Protein AF-A0A959DFP2-F1 (afdb_monomer_lite)

Secondary structure (DSSP, 8-state):
-EEE-SSTT-EEE-----GGGHHHHHHHHHHTT--S------S----

Structure (mmCIF, N/CA/C/O backbone):
data_AF-A0A959DFP2-F1
#
_entry.id   AF-A0A959DFP2-F1
#
loop_
_atom_site.group_PDB
_atom_site.id
_atom_site.type_symbol
_atom_site.label_atom_id
_atom_site.label_alt_id
_atom_site.label_comp_id
_atom_site.label_asym_id
_atom_site.label_entity_id
_atom_site.label_seq_id
_atom_site.pdbx_PDB_ins_code
_atom_site.Cartn_x
_atom_site.Cartn_y
_atom_site.Cartn_z
_atom_site.occupancy
_atom_site.B_iso_or_equiv
_atom_site.auth_seq_id
_atom_site.auth_comp_id
_atom_site.auth_asym_id
_atom_site.auth_atom_id
_atom_site.pdbx_PDB_model_num
ATOM 1 N N . THR A 1 1 ? -1.338 8.504 -2.723 1.00 87.62 1 THR A N 1
ATOM 2 C CA . THR A 1 1 ? -0.576 9.318 -3.686 1.00 87.62 1 THR A CA 1
ATOM 3 C C . THR A 1 1 ? 0.245 8.405 -4.573 1.00 87.62 1 THR A C 1
ATOM 5 O O . THR A 1 1 ? 0.549 7.289 -4.163 1.00 87.62 1 THR A O 1
ATOM 8 N N . VAL A 1 2 ? 0.564 8.853 -5.788 1.00 90.56 2 VAL A N 1
ATOM 9 C CA . VAL A 1 2 ? 1.380 8.108 -6.757 1.00 90.56 2 VAL A CA 1
ATOM 10 C C . VAL A 1 2 ? 2.532 9.009 -7.180 1.00 90.56 2 VAL A C 1
ATOM 12 O O . VAL A 1 2 ? 2.295 10.175 -7.500 1.00 90.56 2 VAL A O 1
ATOM 15 N N . MET A 1 3 ? 3.760 8.497 -7.154 1.00 90.19 3 MET A N 1
ATOM 16 C CA . MET A 1 3 ? 4.946 9.231 -7.595 1.00 90.19 3 MET A CA 1
ATOM 17 C C . MET A 1 3 ? 5.782 8.359 -8.538 1.00 90.19 3 MET A C 1
ATOM 19 O O . MET A 1 3 ? 5.934 7.164 -8.283 1.00 90.19 3 MET A O 1
ATOM 23 N N . PRO A 1 4 ? 6.332 8.916 -9.628 1.00 88.69 4 PRO A N 1
ATOM 24 C CA . PRO A 1 4 ? 7.247 8.175 -10.485 1.00 88.69 4 PRO A CA 1
ATOM 25 C C . PRO A 1 4 ? 8.549 7.881 -9.730 1.00 88.69 4 PRO A C 1
ATOM 27 O O . PRO A 1 4 ? 9.071 8.742 -9.020 1.00 88.69 4 PRO A O 1
ATOM 30 N N . LEU A 1 5 ? 9.078 6.669 -9.894 1.00 89.38 5 LEU A N 1
ATOM 31 C CA . LEU A 1 5 ? 10.388 6.303 -9.359 1.00 89.38 5 LEU A CA 1
ATOM 32 C C . LEU A 1 5 ? 11.499 6.618 -10.369 1.00 89.38 5 LEU A C 1
ATOM 34 O O . LEU A 1 5 ? 11.245 6.886 -11.542 1.00 89.38 5 LEU A O 1
ATOM 38 N N . ALA A 1 6 ? 12.747 6.596 -9.895 1.00 86.75 6 ALA A N 1
ATOM 39 C CA . ALA A 1 6 ? 13.919 6.835 -10.740 1.00 86.75 6 ALA A CA 1
ATOM 40 C C . ALA A 1 6 ? 14.061 5.784 -11.856 1.00 86.75 6 ALA A C 1
ATOM 42 O O . ALA A 1 6 ? 14.587 6.079 -12.929 1.00 86.75 6 ALA A O 1
ATOM 43 N N . GLU A 1 7 ? 13.579 4.564 -11.612 1.00 89.25 7 GLU A N 1
ATOM 44 C CA . GLU A 1 7 ? 13.557 3.498 -12.604 1.00 89.25 7 GLU A CA 1
ATOM 45 C C . GLU A 1 7 ? 12.349 3.639 -13.538 1.00 89.25 7 GLU A C 1
ATOM 47 O O . GLU A 1 7 ? 11.198 3.765 -13.112 1.00 89.25 7 GLU A O 1
ATOM 52 N N . LYS A 1 8 ? 12.608 3.612 -14.847 1.00 88.50 8 LYS A N 1
ATOM 53 C CA . LYS A 1 8 ? 11.568 3.773 -15.865 1.00 88.50 8 LYS A CA 1
ATOM 54 C C . LYS A 1 8 ? 10.544 2.639 -15.768 1.00 88.50 8 LYS A C 1
ATOM 56 O O . LYS A 1 8 ? 10.905 1.471 -15.820 1.00 88.50 8 LYS A O 1
ATOM 61 N N . GLY A 1 9 ? 9.264 3.004 -15.720 1.00 87.62 9 GLY A N 1
ATOM 62 C CA . GLY A 1 9 ? 8.155 2.048 -15.618 1.00 87.62 9 GLY A CA 1
ATOM 63 C C . GLY A 1 9 ? 7.739 1.731 -14.182 1.00 87.62 9 GLY A C 1
ATOM 64 O O . GLY A 1 9 ? 6.712 1.091 -13.990 1.00 87.62 9 GLY A O 1
ATOM 65 N N . TRP A 1 10 ? 8.470 2.236 -13.186 1.00 90.56 10 TRP A N 1
ATOM 66 C CA . TRP A 1 10 ? 8.128 2.082 -11.781 1.00 90.56 10 TRP A CA 1
ATOM 67 C C . TRP A 1 10 ? 7.429 3.31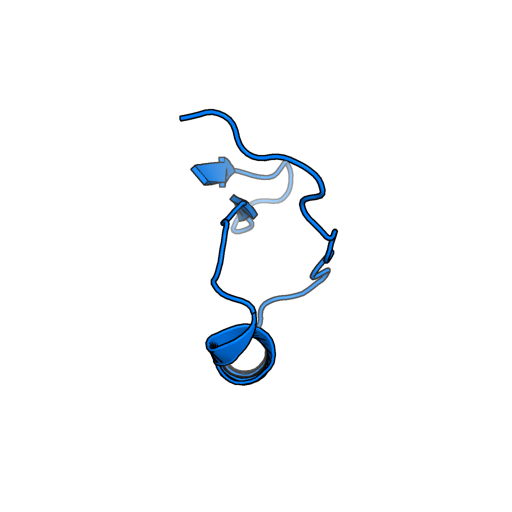5 -11.216 1.00 90.56 10 TRP A C 1
ATOM 69 O O . TRP A 1 10 ? 7.681 4.460 -11.601 1.00 90.56 10 TRP A O 1
ATOM 79 N N . SER A 1 11 ? 6.542 3.085 -10.257 1.00 91.88 11 SER A N 1
ATOM 80 C CA . SER A 1 11 ? 5.892 4.138 -9.483 1.00 91.88 11 SER A CA 1
ATOM 81 C C . SER A 1 11 ? 5.768 3.698 -8.033 1.00 91.88 11 SER A C 1
ATOM 83 O O . SER A 1 11 ? 5.481 2.533 -7.761 1.00 91.88 11 SER A O 1
ATOM 85 N N . SER A 1 12 ? 5.982 4.625 -7.103 1.00 92.06 12 SER A N 1
ATOM 86 C CA . SER A 1 12 ? 5.661 4.415 -5.699 1.00 92.06 12 SER A CA 1
ATOM 87 C C . SER A 1 12 ? 4.218 4.824 -5.442 1.00 92.06 12 SER A C 1
ATOM 89 O O . SER A 1 12 ? 3.726 5.836 -5.953 1.00 92.06 12 SER A O 1
ATOM 91 N N . ILE A 1 13 ? 3.529 4.019 -4.641 1.00 92.19 13 ILE A N 1
ATOM 92 C CA . ILE A 1 13 ? 2.158 4.276 -4.219 1.00 92.19 13 ILE A CA 1
ATOM 93 C C . ILE A 1 13 ? 2.156 4.348 -2.699 1.00 92.19 13 ILE A C 1
ATOM 95 O O . ILE A 1 13 ? 2.637 3.443 -2.025 1.00 92.19 13 ILE A O 1
ATOM 99 N N . HIS A 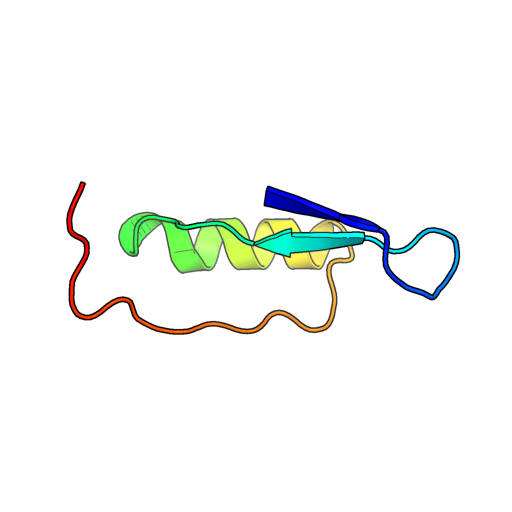1 14 ? 1.596 5.428 -2.164 1.00 91.75 14 HIS A N 1
ATOM 100 C CA . HIS A 1 14 ? 1.355 5.585 -0.734 1.00 91.75 14 HIS A CA 1
ATOM 101 C C . HIS A 1 14 ? -0.146 5.671 -0.504 1.00 91.75 14 HIS A C 1
ATOM 103 O O . HIS A 1 14 ? -0.808 6.538 -1.077 1.00 91.75 14 HIS A O 1
ATOM 109 N N . THR A 1 15 ? -0.699 4.796 0.323 1.00 91.75 15 THR A N 1
ATOM 110 C CA . THR A 1 15 ? -2.131 4.788 0.617 1.00 91.75 15 THR A CA 1
ATOM 111 C C . THR A 1 15 ? -2.370 4.497 2.088 1.00 91.75 15 THR A C 1
ATOM 113 O O . THR A 1 15 ? -1.578 3.807 2.724 1.00 91.75 15 THR A O 1
ATOM 116 N N . VAL A 1 16 ? -3.464 5.041 2.611 1.00 93.06 16 VAL A N 1
ATOM 117 C CA . VAL A 1 16 ? -4.013 4.665 3.912 1.00 93.06 16 VAL A CA 1
ATOM 118 C C . VAL A 1 16 ? -5.159 3.705 3.633 1.00 93.06 16 VAL A C 1
ATOM 120 O O . VAL A 1 16 ? -5.986 3.980 2.764 1.00 93.06 16 VAL A O 1
ATOM 123 N N . ILE A 1 17 ? -5.175 2.568 4.320 1.00 91.88 17 ILE A N 1
ATOM 124 C CA . ILE A 1 17 ? -6.216 1.548 4.188 1.00 91.88 17 ILE A CA 1
ATOM 125 C C . ILE A 1 17 ? -6.721 1.156 5.571 1.00 91.88 17 ILE A C 1
ATOM 127 O O . ILE A 1 17 ? -5.980 1.233 6.551 1.00 91.88 17 ILE A O 1
ATOM 131 N N . GLU A 1 18 ? -7.985 0.755 5.642 1.00 92.75 18 GLU A N 1
ATOM 132 C CA . GLU A 1 18 ? -8.572 0.220 6.868 1.00 92.75 18 GLU A CA 1
ATOM 133 C C . GLU A 1 18 ? -7.964 -1.144 7.20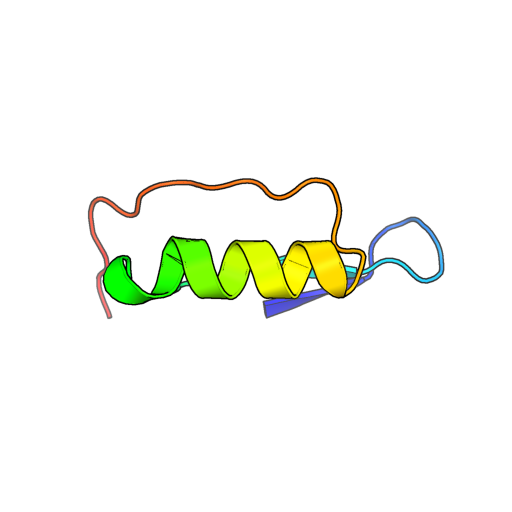6 1.00 92.75 18 GLU A C 1
ATOM 135 O O . GLU A 1 18 ? -7.741 -1.976 6.324 1.00 92.75 18 GLU A O 1
ATOM 140 N N . GLU A 1 19 ? -7.730 -1.390 8.497 1.00 91.00 19 GLU A N 1
ATOM 141 C CA . GLU A 1 19 ? -7.096 -2.621 8.985 1.00 91.00 19 GLU A CA 1
ATOM 142 C C . GLU A 1 19 ? -7.896 -3.880 8.617 1.00 91.00 19 GLU A C 1
ATOM 144 O O . GLU A 1 19 ? -7.310 -4.907 8.281 1.00 91.00 19 GLU A O 1
ATOM 149 N N . SER A 1 20 ? -9.230 -3.787 8.583 1.00 94.50 20 SER A N 1
ATOM 150 C CA . SER A 1 20 ? -10.112 -4.892 8.186 1.00 94.50 20 SER A CA 1
ATOM 151 C C . SER A 1 20 ? -9.884 -5.374 6.754 1.00 94.50 20 SER A C 1
ATOM 153 O O . SER A 1 20 ? -10.131 -6.540 6.471 1.00 94.50 20 SER A O 1
ATOM 155 N N . HIS A 1 21 ? -9.407 -4.502 5.863 1.00 93.88 21 HIS A N 1
ATOM 156 C CA . HIS A 1 21 ? -9.146 -4.817 4.455 1.00 93.88 21 HIS A CA 1
ATOM 157 C C . HIS A 1 21 ? -7.655 -5.019 4.160 1.00 93.88 21 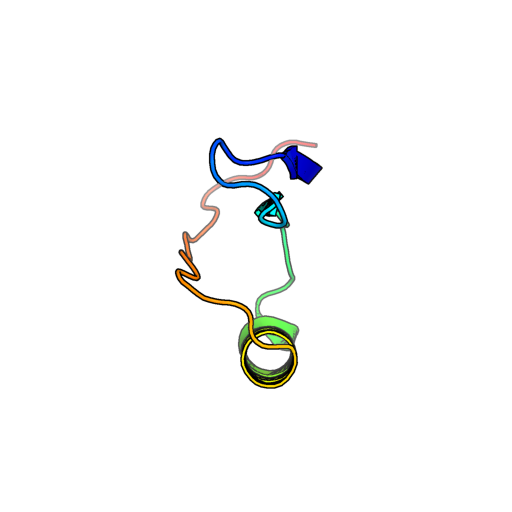HIS A C 1
ATOM 159 O O . HIS A 1 21 ? -7.273 -5.211 3.006 1.00 93.88 21 HIS A O 1
ATOM 165 N N . PHE A 1 22 ? -6.798 -4.947 5.183 1.00 91.25 22 PHE A N 1
ATOM 166 C CA . PHE A 1 22 ? -5.351 -4.933 5.009 1.00 91.25 22 PHE A CA 1
ATOM 167 C C . PHE A 1 22 ? -4.851 -6.156 4.230 1.00 91.25 22 PHE A C 1
ATOM 169 O O . PHE A 1 22 ? -4.194 -5.999 3.203 1.00 91.25 22 PHE A O 1
ATOM 176 N N . TRP A 1 23 ? -5.189 -7.366 4.681 1.00 92.06 23 TRP A N 1
ATOM 177 C CA . TRP A 1 23 ? -4.695 -8.596 4.057 1.00 92.06 23 TRP A CA 1
ATOM 178 C C . TRP A 1 23 ? -5.235 -8.792 2.638 1.00 92.06 23 TRP A C 1
ATOM 180 O O . TRP A 1 23 ? -4.451 -9.072 1.732 1.00 92.06 23 TRP A O 1
ATOM 190 N N . ASP A 1 24 ? -6.524 -8.522 2.422 1.00 95.62 24 ASP A N 1
ATOM 191 C CA . ASP A 1 24 ? -7.166 -8.651 1.109 1.00 95.62 24 ASP A CA 1
ATOM 192 C C . ASP A 1 24 ? -6.523 -7.733 0.060 1.00 95.62 24 ASP A C 1
ATOM 194 O O . ASP A 1 24 ? -6.327 -8.126 -1.092 1.00 95.62 24 ASP A O 1
ATOM 198 N N . ILE A 1 25 ? -6.179 -6.499 0.447 1.00 94.06 25 ILE A N 1
ATOM 199 C CA . ILE A 1 25 ? -5.528 -5.531 -0.444 1.00 94.06 25 ILE A CA 1
ATOM 200 C C . ILE A 1 25 ? -4.074 -5.928 -0.704 1.00 94.06 25 ILE A C 1
ATOM 202 O O . ILE A 1 25 ? -3.607 -5.829 -1.838 1.00 94.06 25 ILE A O 1
ATOM 206 N N . ILE A 1 26 ? -3.344 -6.379 0.320 1.00 92.62 26 ILE A N 1
ATOM 207 C CA . ILE A 1 26 ? -1.949 -6.806 0.165 1.00 92.62 26 ILE A CA 1
ATOM 208 C C . ILE A 1 26 ? -1.832 -7.976 -0.812 1.00 92.62 26 ILE A C 1
ATOM 210 O O . ILE A 1 26 ? -0.924 -7.976 -1.646 1.00 92.62 26 ILE A O 1
ATOM 214 N N . ASP A 1 27 ? -2.735 -8.948 -0.740 1.00 94.50 27 ASP A N 1
ATOM 215 C CA . ASP A 1 27 ? -2.692 -10.102 -1.634 1.00 94.50 27 ASP A CA 1
ATOM 216 C C . ASP A 1 27 ? -3.033 -9.711 -3.077 1.00 94.50 27 ASP A C 1
ATOM 218 O O . ASP A 1 27 ? -2.273 -10.049 -3.986 1.00 94.50 27 ASP A O 1
ATOM 222 N N . GLN A 1 28 ? -4.048 -8.865 -3.289 1.00 95.50 28 GLN A N 1
ATOM 223 C CA . GLN A 1 28 ? -4.342 -8.294 -4.612 1.00 95.50 28 GLN A CA 1
ATOM 224 C C . GLN A 1 28 ? -3.157 -7.506 -5.192 1.00 95.50 28 GLN A C 1
ATOM 226 O O . GLN A 1 28 ? -2.853 -7.607 -6.382 1.00 95.50 28 GLN A O 1
ATOM 231 N N . LEU A 1 29 ? -2.454 -6.728 -4.363 1.00 93.25 29 LEU A N 1
ATOM 232 C CA . LEU A 1 29 ? -1.274 -5.977 -4.794 1.00 93.25 29 LEU A CA 1
ATOM 233 C C . LEU A 1 29 ? -0.133 -6.910 -5.208 1.00 93.25 29 LEU A C 1
ATOM 235 O O . LEU A 1 29 ? 0.500 -6.673 -6.236 1.00 93.25 29 LEU A O 1
ATOM 239 N N . LYS A 1 30 ? 0.123 -7.981 -4.449 1.00 91.81 30 LYS A N 1
ATOM 240 C CA . LYS A 1 30 ? 1.138 -8.982 -4.811 1.00 91.81 30 LYS A CA 1
AT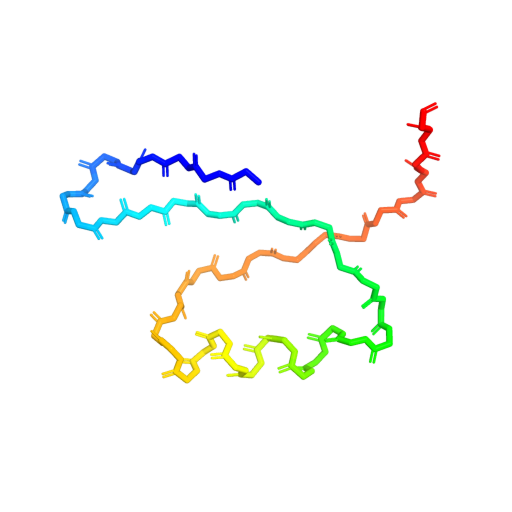OM 241 C C . LYS A 1 30 ? 0.795 -9.684 -6.123 1.00 91.81 30 LYS A C 1
ATOM 243 O O . LYS A 1 30 ? 1.681 -9.845 -6.957 1.00 91.81 30 LYS A O 1
ATOM 248 N N . GLU A 1 31 ? -0.467 -10.065 -6.325 1.00 96.31 31 GLU A N 1
ATOM 249 C CA . GLU A 1 31 ? -0.939 -10.677 -7.577 1.00 96.31 31 GLU A CA 1
ATOM 250 C C . GLU A 1 31 ? -0.793 -9.732 -8.774 1.00 96.31 31 GLU A C 1
ATOM 252 O O . GLU A 1 31 ? -0.415 -10.160 -9.864 1.00 96.31 31 GLU A O 1
ATOM 257 N N . ALA A 1 32 ? -1.001 -8.431 -8.559 1.00 93.38 32 ALA A N 1
ATOM 258 C CA . ALA A 1 32 ? -0.753 -7.394 -9.557 1.00 93.38 32 ALA A CA 1
ATOM 259 C C . ALA A 1 32 ? 0.747 -7.128 -9.819 1.00 93.38 32 ALA A C 1
ATOM 261 O O . ALA A 1 32 ? 1.084 -6.308 -10.673 1.00 93.38 32 ALA A O 1
ATOM 262 N N . GLY A 1 33 ? 1.653 -7.807 -9.106 1.00 91.94 33 GLY A N 1
ATOM 263 C CA . GLY A 1 33 ? 3.100 -7.671 -9.260 1.00 91.94 33 GLY A CA 1
ATOM 264 C C . GLY A 1 33 ? 3.719 -6.546 -8.433 1.00 91.94 33 GLY A C 1
ATOM 265 O O . GLY A 1 33 ? 4.846 -6.143 -8.716 1.00 91.94 33 GLY A O 1
ATOM 266 N N . ALA A 1 34 ? 3.023 -6.026 -7.417 1.00 92.50 34 ALA A N 1
ATOM 267 C CA . ALA A 1 34 ? 3.604 -5.046 -6.508 1.00 92.50 34 ALA A CA 1
ATOM 268 C C . ALA A 1 34 ? 4.758 -5.664 -5.706 1.00 92.50 34 ALA A C 1
ATOM 270 O O . ALA A 1 34 ? 4.669 -6.776 -5.180 1.00 92.50 34 ALA A O 1
ATOM 271 N N . GLN A 1 35 ? 5.845 -4.909 -5.581 1.00 91.31 35 GLN A N 1
ATOM 272 C CA . GLN A 1 35 ? 7.051 -5.319 -4.866 1.00 91.31 35 GLN A CA 1
ATOM 273 C C . GLN A 1 35 ? 7.454 -4.244 -3.854 1.00 91.31 35 GLN A C 1
ATOM 275 O O . GLN A 1 35 ? 7.101 -3.076 -4.003 1.00 91.31 35 GLN A O 1
ATOM 280 N N . GLY A 1 36 ? 8.195 -4.644 -2.814 1.00 90.62 36 GLY A N 1
ATOM 281 C CA . GLY A 1 36 ? 8.720 -3.708 -1.812 1.00 90.62 36 GLY A CA 1
ATOM 282 C C . GLY A 1 36 ? 7.642 -3.053 -0.941 1.00 90.62 36 GLY A C 1
ATOM 283 O O . GLY A 1 36 ? 7.771 -1.884 -0.589 1.00 90.62 36 GLY A O 1
ATOM 284 N N . ILE A 1 37 ? 6.572 -3.785 -0.610 1.00 91.50 37 ILE A N 1
ATOM 285 C CA . ILE A 1 37 ? 5.468 -3.246 0.191 1.00 91.50 37 ILE A CA 1
ATOM 286 C C . ILE A 1 37 ? 5.939 -2.991 1.628 1.00 91.50 37 ILE A C 1
ATOM 288 O O . ILE A 1 37 ? 6.279 -3.923 2.357 1.00 91.50 37 ILE A O 1
ATOM 292 N N . LEU A 1 38 ? 5.931 -1.719 2.029 1.00 92.06 38 LEU A N 1
ATOM 293 C CA . LEU A 1 38 ? 6.213 -1.278 3.391 1.00 92.06 38 LEU A CA 1
ATOM 294 C C . LEU A 1 38 ? 4.905 -0.953 4.110 1.00 92.06 38 LEU A C 1
ATOM 296 O O . LEU A 1 38 ? 4.076 -0.205 3.595 1.00 92.06 38 LEU A O 1
ATOM 300 N N . VAL A 1 39 ? 4.759 -1.482 5.321 1.00 91.31 39 VAL A N 1
ATOM 301 C CA . VAL A 1 39 ? 3.564 -1.309 6.146 1.00 91.31 39 VAL A CA 1
ATOM 302 C C . VAL A 1 39 ? 3.960 -0.638 7.445 1.00 91.31 39 VAL A C 1
ATOM 304 O O . VAL A 1 39 ? 4.891 -1.076 8.118 1.00 91.31 39 VAL A O 1
ATOM 307 N N . VAL A 1 40 ? 3.244 0.428 7.788 1.00 92.56 40 VAL A N 1
ATOM 308 C CA . VAL A 1 40 ? 3.439 1.180 9.026 1.00 92.56 40 VAL A CA 1
ATOM 309 C C . VAL A 1 40 ? 2.077 1.447 9.672 1.00 92.56 40 VAL A C 1
ATOM 311 O O . VAL A 1 40 ? 1.163 1.891 8.973 1.00 92.56 40 VAL A O 1
ATOM 314 N N . PRO A 1 41 ? 1.905 1.166 10.977 1.00 90.81 41 PRO A N 1
ATOM 315 C CA . PRO A 1 41 ? 0.679 1.515 11.682 1.00 90.81 41 PRO A CA 1
ATOM 316 C C . PRO A 1 41 ? 0.566 3.038 11.827 1.00 90.81 41 PRO A C 1
ATOM 318 O O . PRO A 1 41 ? 1.568 3.736 11.989 1.00 90.81 41 PRO A O 1
ATOM 321 N N . ILE A 1 42 ? -0.661 3.559 11.789 1.00 90.75 42 ILE A N 1
ATOM 322 C CA . ILE A 1 42 ? -0.940 4.981 12.024 1.00 90.75 42 ILE A CA 1
ATOM 323 C C . ILE A 1 42 ? -1.456 5.133 13.453 1.00 90.75 42 ILE A C 1
ATOM 325 O O . ILE A 1 42 ? -2.583 4.756 13.752 1.00 90.75 42 ILE A O 1
ATOM 329 N N . GLU A 1 43 ? -0.637 5.700 14.339 1.00 89.44 43 GLU A N 1
ATOM 330 C CA . GLU A 1 43 ? -1.003 5.894 15.752 1.00 89.44 43 GLU A CA 1
ATOM 331 C C . GLU A 1 43 ? -2.036 7.008 15.950 1.00 89.44 43 GLU A C 1
ATOM 333 O O . GLU A 1 43 ? -2.891 6.940 16.834 1.00 89.44 43 GLU A O 1
ATOM 338 N N . LY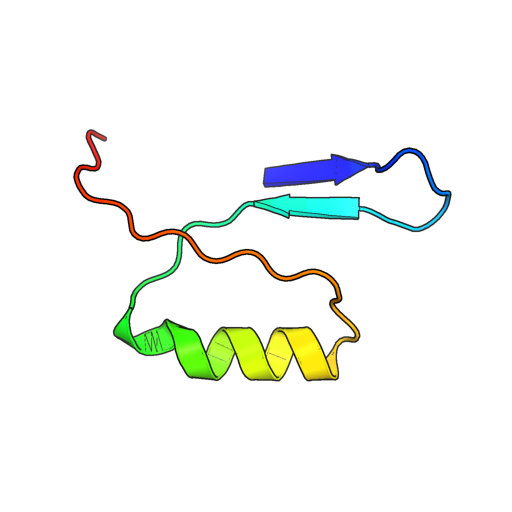S A 1 44 ? -1.953 8.065 15.138 1.00 89.38 44 LYS A N 1
ATOM 339 C CA . LYS A 1 44 ? -2.850 9.214 15.222 1.00 89.38 44 LYS A CA 1
ATOM 340 C C . LYS A 1 44 ? -3.047 9.826 13.846 1.00 89.38 44 LYS A C 1
ATOM 342 O O . LYS A 1 44 ? -2.090 10.264 13.214 1.00 89.38 44 LYS A O 1
ATOM 347 N N . MET A 1 45 ? -4.302 9.905 13.421 1.00 89.12 45 MET A N 1
ATOM 348 C CA . MET A 1 45 ? -4.707 10.657 12.240 1.00 89.12 45 MET A CA 1
ATOM 349 C C . MET A 1 45 ? -5.485 11.889 12.695 1.00 89.12 45 MET A C 1
ATOM 351 O O . MET A 1 45 ? -6.421 11.779 13.484 1.00 89.12 45 MET A O 1
ATOM 355 N N . ILE A 1 46 ? -5.073 13.063 12.226 1.00 89.44 46 ILE A N 1
ATOM 356 C CA . ILE A 1 46 ? -5.832 14.306 12.375 1.00 89.44 46 ILE A CA 1
ATOM 357 C C . ILE A 1 46 ? -6.260 14.694 10.965 1.00 89.44 46 ILE A C 1
ATOM 359 O O . ILE A 1 46 ? -5.411 14.741 10.075 1.00 89.44 46 ILE A O 1
ATOM 363 N N . ILE A 1 47 ? -7.564 14.880 10.776 1.00 80.88 47 ILE A N 1
ATOM 364 C CA . ILE A 1 47 ? -8.183 15.185 9.480 1.00 80.88 47 ILE A CA 1
ATOM 365 C C . ILE A 1 47 ? -8.259 16.696 9.302 1.00 80.88 47 ILE A C 1
ATOM 367 O O . ILE A 1 47 ? -8.673 17.366 10.278 1.00 80.88 47 ILE A O 1
#

Sequence (47 aa):
TVMPLAEKGWSSIHTVIEESHFWDIIDQLKEAGAQGILVVPIEKMII

pLDDT: mean 91.27, std 2.59, range [80.88, 96.31]

Radius of gyration: 12.41 Å; chains: 1; bounding box: 24×26×32 Å

Foldseek 3Di:
DWADDPDPPDIDDDDDDDPVCVVVVVVVCVVVVDPDDDDDDDPDDDD